Protein AF-A0A935KYR3-F1 (afdb_monomer_lite)

Radius of gyration: 14.53 Å; chains: 1; bounding box: 39×39×32 Å

Sequence (107 aa):
MGNDLQENWKLIETFLRNARSDLPMQASPSLEFSALLTEFDKYLSHNELGLALESIAAAGQLVETGGRFWHSLHQAAKKMELHEQAQEFEFRFVQAATLGLERAQKQ

Structure (mmCIF, N/CA/C/O backbone):
data_AF-A0A935KYR3-F1
#
_entry.id   AF-A0A935KYR3-F1
#
loop_
_atom_site.group_PDB
_atom_site.id
_atom_site.type_symbol
_atom_site.label_atom_id
_atom_site.label_alt_id
_atom_site.label_comp_id
_atom_site.label_asym_id
_atom_site.label_entity_id
_atom_site.label_seq_id
_atom_site.pdbx_PDB_ins_code
_atom_site.Cartn_x
_atom_site.Cartn_y
_atom_site.Cartn_z
_atom_site.occupancy
_atom_site.B_iso_or_equiv
_atom_site.auth_seq_id
_atom_site.auth_comp_id
_atom_site.auth_asym_id
_atom_site.auth_atom_id
_atom_site.pdbx_PDB_model_num
ATOM 1 N N . MET A 1 1 ? -20.116 15.795 -15.371 1.00 48.38 1 MET A N 1
ATOM 2 C CA . MET A 1 1 ? -18.68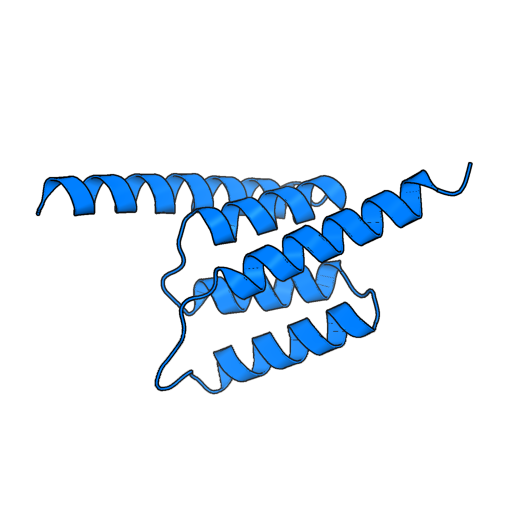9 15.574 -15.048 1.00 48.38 1 MET A CA 1
ATOM 3 C C . MET A 1 1 ? -18.560 15.247 -13.562 1.00 48.38 1 MET A C 1
ATOM 5 O O . MET A 1 1 ? -18.232 16.124 -12.781 1.00 48.38 1 MET A O 1
ATOM 9 N N . GLY A 1 2 ? -18.913 14.023 -13.156 1.00 55.56 2 GLY A N 1
ATOM 10 C CA . GLY A 1 2 ? -18.878 13.600 -11.743 1.00 55.56 2 GLY A CA 1
ATOM 11 C C . GLY A 1 2 ? -18.497 12.130 -11.518 1.00 55.56 2 GLY A C 1
ATOM 12 O O . GLY A 1 2 ? -18.355 11.725 -10.371 1.00 55.56 2 GLY A O 1
ATOM 13 N N . ASN A 1 3 ? -18.307 11.349 -12.591 1.00 63.34 3 ASN A N 1
ATOM 14 C CA . ASN A 1 3 ? -17.944 9.931 -12.513 1.00 63.34 3 ASN A CA 1
ATOM 15 C C . ASN A 1 3 ? -16.433 9.731 -12.342 1.00 63.34 3 ASN A C 1
ATOM 17 O O . ASN A 1 3 ? -16.022 8.916 -11.525 1.00 63.34 3 ASN A O 1
ATOM 21 N N . ASP A 1 4 ? -15.616 10.528 -13.034 1.00 79.81 4 ASP A N 1
ATOM 22 C CA . ASP A 1 4 ? -14.170 10.294 -13.150 1.00 79.81 4 ASP A CA 1
ATOM 23 C C . ASP A 1 4 ? -13.432 10.322 -11.800 1.00 79.81 4 ASP A C 1
ATOM 25 O O . ASP A 1 4 ? -12.521 9.529 -11.573 1.00 79.81 4 ASP A O 1
ATOM 29 N N . LEU A 1 5 ? -13.844 11.187 -10.864 1.00 80.31 5 LEU A N 1
ATOM 30 C CA . LEU A 1 5 ? -13.226 11.259 -9.534 1.00 80.31 5 LEU A CA 1
ATOM 31 C C . LEU A 1 5 ? -13.594 10.048 -8.666 1.00 80.31 5 LEU A C 1
ATOM 33 O O . LEU A 1 5 ? -12.730 9.474 -8.008 1.00 80.31 5 LEU A O 1
ATOM 37 N N . GLN A 1 6 ? -14.863 9.633 -8.692 1.00 84.56 6 GLN A N 1
ATOM 38 C CA . GLN A 1 6 ? -15.325 8.458 -7.948 1.00 84.56 6 GLN A CA 1
ATOM 39 C C . GLN A 1 6 ? -14.732 7.166 -8.514 1.00 84.56 6 GLN A C 1
ATOM 41 O O . GLN A 1 6 ? -14.381 6.259 -7.761 1.00 84.56 6 GLN A O 1
ATOM 46 N N . GLU A 1 7 ? -14.598 7.080 -9.836 1.00 88.00 7 GLU A N 1
ATOM 47 C CA . GLU A 1 7 ? -13.918 5.977 -10.511 1.00 88.00 7 GLU A CA 1
ATOM 48 C C . GLU A 1 7 ? -12.430 5.943 -10.144 1.00 88.00 7 GLU A C 1
ATOM 50 O O . GLU A 1 7 ? -11.904 4.871 -9.842 1.00 88.00 7 GLU A O 1
ATOM 55 N N . ASN A 1 8 ? -11.769 7.105 -10.065 1.00 91.19 8 ASN A N 1
ATOM 56 C CA . ASN A 1 8 ? -10.376 7.183 -9.631 1.00 91.19 8 ASN A CA 1
ATOM 57 C C . ASN A 1 8 ? -10.202 6.735 -8.169 1.00 91.19 8 ASN A C 1
ATOM 59 O O . A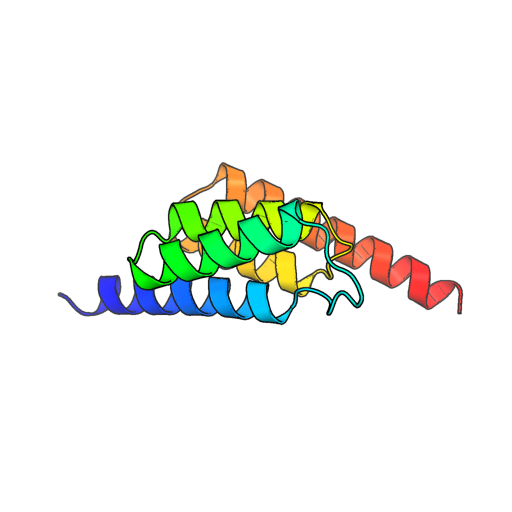SN A 1 8 ? -9.288 5.971 -7.867 1.00 91.19 8 ASN A O 1
ATOM 63 N N . TRP A 1 9 ? -11.102 7.135 -7.265 1.00 92.12 9 TRP A N 1
ATOM 64 C CA . TRP A 1 9 ? -11.068 6.707 -5.860 1.00 92.12 9 TRP A CA 1
ATOM 65 C C . TRP A 1 9 ? -11.252 5.200 -5.698 1.00 92.12 9 TRP A C 1
ATOM 67 O O . TRP A 1 9 ? -10.468 4.564 -4.996 1.00 92.12 9 TRP A O 1
ATOM 77 N N . LYS A 1 10 ? -12.222 4.605 -6.400 1.00 94.94 10 LYS A N 1
ATOM 78 C CA . LYS A 1 10 ? -12.417 3.145 -6.399 1.00 94.94 10 LYS A CA 1
ATOM 79 C C . LYS A 1 10 ? -11.196 2.405 -6.929 1.00 94.94 10 LYS A C 1
ATOM 81 O O . LYS A 1 10 ? -10.858 1.326 -6.441 1.00 94.94 10 LYS A O 1
ATOM 86 N N . LEU A 1 11 ? -10.531 2.970 -7.933 1.00 96.50 11 LEU A N 1
ATOM 87 C CA . LEU A 1 11 ? -9.324 2.381 -8.492 1.00 96.50 11 LEU A CA 1
ATOM 88 C C . LEU A 1 11 ? -8.156 2.439 -7.494 1.00 96.50 11 LEU A C 1
ATOM 90 O O . LEU A 1 11 ? -7.463 1.438 -7.324 1.00 96.50 11 LEU A O 1
ATOM 94 N N . ILE A 1 12 ? -7.980 3.560 -6.787 1.00 98.00 12 ILE A N 1
ATOM 95 C CA . ILE A 1 12 ? -6.999 3.679 -5.696 1.00 98.00 12 ILE A CA 1
ATOM 96 C C . ILE A 1 12 ? -7.295 2.653 -4.597 1.00 98.00 12 ILE A C 1
ATOM 98 O O . ILE A 1 12 ? -6.402 1.903 -4.209 1.00 98.00 12 ILE A O 1
ATOM 102 N N . GLU A 1 13 ? -8.548 2.558 -4.143 1.00 97.94 13 GLU A N 1
ATOM 103 C CA . GLU A 1 13 ? -8.966 1.573 -3.139 1.00 97.94 13 GLU A CA 1
ATOM 104 C C . GLU A 1 13 ? -8.659 0.138 -3.594 1.00 97.94 13 GLU A C 1
ATOM 106 O O . GLU A 1 13 ? -8.138 -0.668 -2.825 1.00 97.94 13 GLU A O 1
ATOM 111 N N . THR A 1 14 ? -8.914 -0.171 -4.867 1.00 98.31 14 THR A N 1
ATOM 112 C CA . THR A 1 14 ? -8.608 -1.481 -5.456 1.00 98.31 14 THR A CA 1
ATOM 113 C C . THR A 1 14 ? -7.114 -1.790 -5.381 1.00 98.31 14 THR A C 1
ATOM 115 O O . THR A 1 14 ? -6.736 -2.881 -4.957 1.00 98.31 14 THR A O 1
ATOM 118 N N . PHE A 1 15 ? -6.246 -0.837 -5.734 1.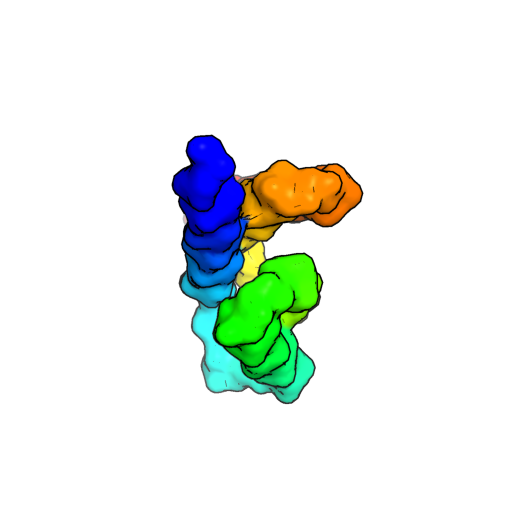00 98.62 15 PHE A N 1
ATOM 119 C CA . PHE A 1 15 ? -4.798 -1.026 -5.619 1.00 98.62 15 PHE A CA 1
ATOM 120 C C . PHE A 1 15 ? -4.347 -1.242 -4.170 1.00 98.62 15 PHE A C 1
ATOM 122 O O . PHE A 1 15 ? -3.542 -2.134 -3.907 1.00 98.62 15 PHE A O 1
ATOM 129 N N . LEU A 1 16 ? -4.903 -0.488 -3.220 1.00 98.62 16 LEU A N 1
ATOM 130 C CA . LEU A 1 16 ? -4.608 -0.652 -1.795 1.00 98.62 16 LEU A CA 1
ATOM 131 C C . LEU A 1 16 ? -5.038 -2.032 -1.270 1.00 98.62 16 LEU A C 1
ATOM 133 O O . LEU A 1 16 ? -4.283 -2.689 -0.551 1.00 98.62 16 LEU A O 1
ATOM 137 N N . ARG A 1 17 ? -6.217 -2.521 -1.673 1.00 98.38 17 ARG A N 1
ATOM 138 C CA . ARG A 1 17 ? -6.692 -3.872 -1.322 1.00 98.38 17 ARG A CA 1
ATOM 139 C C . ARG A 1 17 ? -5.830 -4.968 -1.944 1.00 98.38 17 ARG A C 1
ATOM 141 O O . ARG A 1 17 ? -5.522 -5.943 -1.265 1.00 98.38 17 ARG A O 1
ATOM 148 N N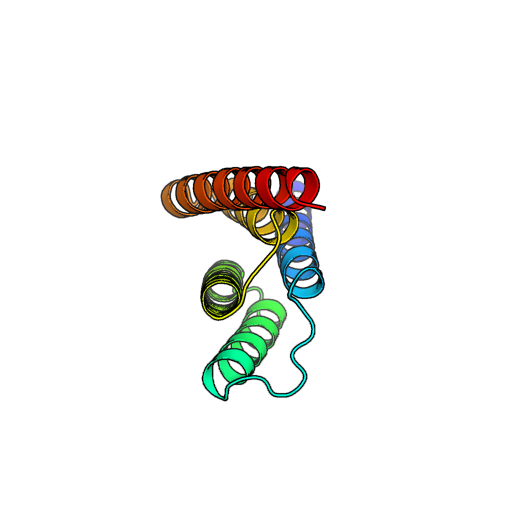 . ASN A 1 18 ? -5.389 -4.792 -3.188 1.00 98.44 18 ASN A N 1
ATOM 149 C CA . ASN A 1 18 ? -4.476 -5.736 -3.835 1.00 98.44 18 ASN A CA 1
ATOM 150 C C . ASN A 1 18 ? -3.145 -5.825 -3.082 1.00 98.44 18 ASN A C 1
ATOM 152 O O . ASN A 1 18 ? -2.697 -6.927 -2.773 1.00 98.44 18 ASN A O 1
ATOM 156 N N . ALA A 1 19 ? -2.565 -4.682 -2.698 1.00 98.19 19 ALA A N 1
ATOM 157 C CA . ALA A 1 19 ? -1.364 -4.664 -1.868 1.00 98.19 19 ALA A CA 1
ATOM 158 C C . ALA A 1 19 ? -1.588 -5.425 -0.552 1.00 98.19 19 ALA A C 1
ATOM 160 O O . ALA A 1 19 ? -0.790 -6.280 -0.179 1.00 98.19 19 ALA A O 1
ATOM 161 N N . ARG A 1 20 ? -2.720 -5.202 0.126 1.00 97.75 20 ARG A N 1
ATOM 162 C CA . ARG A 1 20 ? -3.063 -5.938 1.350 1.00 97.75 20 ARG A CA 1
ATOM 163 C C . ARG A 1 20 ? -3.108 -7.454 1.144 1.00 97.75 20 ARG A C 1
ATOM 165 O O . ARG A 1 20 ? -2.630 -8.183 2.012 1.00 97.75 20 ARG A O 1
ATOM 172 N N . SER A 1 21 ? -3.666 -7.919 0.028 1.00 97.38 21 SER A N 1
ATOM 173 C CA . SER A 1 21 ? -3.748 -9.344 -0.318 1.00 97.38 21 SER A CA 1
ATOM 174 C C . SER A 1 21 ? -2.408 -9.962 -0.729 1.00 97.38 21 SER A C 1
ATOM 176 O O . SER A 1 21 ? -2.234 -11.166 -0.563 1.00 97.38 21 SER A O 1
ATOM 178 N N . ASP A 1 22 ? -1.465 -9.165 -1.235 1.00 96.81 22 ASP A N 1
ATOM 179 C CA . ASP A 1 22 ? -0.110 -9.613 -1.582 1.00 96.81 22 ASP A CA 1
ATOM 180 C C . ASP A 1 22 ? 0.843 -9.679 -0.369 1.00 96.81 22 ASP A C 1
ATOM 182 O O . ASP A 1 22 ? 1.972 -10.163 -0.503 1.00 96.81 22 ASP A O 1
ATOM 186 N N . LEU A 1 23 ? 0.423 -9.218 0.818 1.00 95.81 23 LEU A N 1
ATOM 187 C CA . LEU A 1 23 ? 1.217 -9.390 2.035 1.00 95.81 23 LEU A CA 1
ATOM 188 C C . LEU A 1 23 ? 1.312 -10.876 2.426 1.00 95.81 23 LEU A C 1
ATOM 190 O O . LEU A 1 23 ? 0.302 -11.584 2.433 1.00 95.81 23 LEU A O 1
ATOM 194 N N . PRO A 1 24 ? 2.505 -11.358 2.817 1.00 92.94 24 PRO A N 1
ATOM 195 C CA . PRO A 1 24 ? 2.682 -12.742 3.234 1.00 92.94 24 PRO A CA 1
ATOM 196 C C . PRO A 1 24 ? 1.890 -13.047 4.509 1.00 92.94 24 PRO A C 1
ATOM 198 O O . PRO A 1 24 ? 1.922 -12.281 5.477 1.00 92.94 24 PRO A O 1
ATOM 201 N N . MET A 1 25 ? 1.239 -14.213 4.547 1.00 90.25 25 MET A N 1
ATOM 202 C CA . MET A 1 25 ? 0.584 -14.703 5.759 1.00 90.25 25 MET A CA 1
ATOM 203 C C . MET A 1 25 ? 1.630 -14.936 6.856 1.00 90.25 25 MET A C 1
ATOM 205 O O . MET A 1 25 ? 2.537 -15.752 6.698 1.00 90.25 25 MET A O 1
ATOM 209 N N . GLN A 1 26 ? 1.503 -14.220 7.971 1.00 88.19 26 GLN A N 1
ATOM 210 C CA . GLN A 1 26 ? 2.398 -14.345 9.119 1.00 88.19 26 GLN A CA 1
ATOM 211 C C . GLN A 1 26 ? 1.810 -15.340 10.124 1.00 88.19 26 GLN A C 1
ATOM 213 O O . GLN A 1 26 ? 0.699 -15.136 10.607 1.00 88.19 26 GLN A O 1
ATOM 218 N N . ALA A 1 27 ? 2.552 -16.396 10.475 1.00 86.75 27 ALA A N 1
ATOM 219 C CA . ALA A 1 27 ? 2.118 -17.355 11.500 1.00 86.75 27 ALA A CA 1
ATOM 220 C C . ALA A 1 27 ? 2.081 -16.734 12.911 1.00 86.75 27 ALA A C 1
ATOM 222 O O . ALA A 1 27 ? 1.271 -17.130 13.744 1.00 86.75 27 ALA A O 1
ATOM 223 N N . SER A 1 28 ? 2.951 -15.754 13.166 1.00 92.00 28 SER A N 1
ATOM 224 C CA . SER A 1 28 ? 3.025 -14.996 14.417 1.00 92.00 28 SER A CA 1
ATOM 225 C C . SER A 1 28 ? 3.401 -13.544 14.097 1.00 92.00 28 SER A C 1
ATOM 227 O O . SER A 1 28 ? 4.581 -13.196 14.172 1.00 92.00 28 SER A O 1
ATOM 229 N N . PRO A 1 29 ? 2.443 -12.705 13.658 1.00 91.56 29 PRO A N 1
ATOM 230 C CA . PRO A 1 29 ? 2.728 -11.317 13.312 1.00 91.56 29 PRO A CA 1
ATOM 231 C C . PRO A 1 29 ? 3.198 -10.531 14.540 1.00 91.56 29 PRO A C 1
ATOM 233 O O . PRO A 1 29 ? 2.736 -10.769 15.657 1.00 91.56 29 PRO A O 1
ATOM 236 N N . SER A 1 30 ? 4.088 -9.558 14.335 1.00 95.88 30 SER A N 1
ATOM 237 C CA . SER A 1 30 ? 4.422 -8.606 15.394 1.00 95.88 30 SER A CA 1
ATOM 238 C C . SER A 1 30 ? 3.195 -7.762 15.768 1.00 95.88 30 SER A C 1
ATOM 240 O O . SER A 1 30 ? 2.256 -7.595 14.977 1.00 95.88 30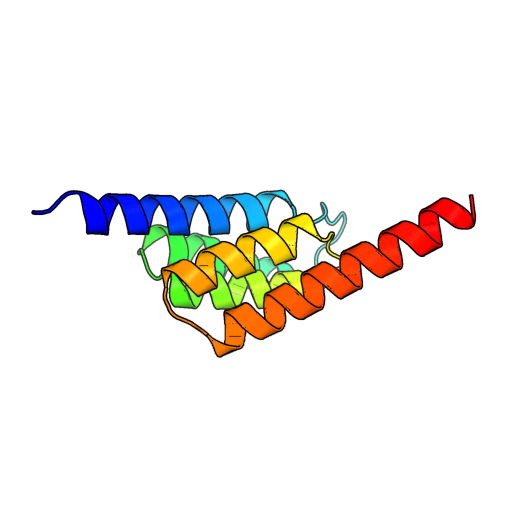 SER A O 1
ATOM 242 N N . LEU A 1 31 ? 3.202 -7.214 16.988 1.00 96.69 31 LEU A N 1
ATOM 243 C CA . LEU A 1 31 ? 2.153 -6.294 17.438 1.00 96.69 31 LEU A CA 1
ATOM 244 C C . LEU A 1 31 ? 2.073 -5.065 16.522 1.00 96.69 31 LEU A C 1
ATOM 246 O O . LEU A 1 31 ? 0.982 -4.650 16.150 1.00 96.69 31 LEU A O 1
ATOM 250 N N . GLU A 1 32 ? 3.230 -4.542 16.115 1.00 97.56 32 GLU A N 1
ATOM 251 C CA . GLU A 1 32 ? 3.350 -3.403 15.202 1.00 97.56 32 GLU A CA 1
ATOM 252 C C . GLU A 1 32 ? 2.743 -3.701 13.826 1.00 97.56 32 GLU A C 1
ATOM 254 O O . GLU A 1 32 ? 1.904 -2.942 13.349 1.00 97.56 32 GLU A O 1
ATOM 259 N N . PHE A 1 33 ? 3.072 -4.850 13.222 1.00 97.06 33 PHE A N 1
ATOM 260 C CA . PHE A 1 33 ? 2.485 -5.261 11.946 1.00 97.06 33 PHE A CA 1
ATOM 261 C C . PHE A 1 33 ? 0.961 -5.378 12.052 1.00 97.06 33 PHE A C 1
ATOM 263 O O . PHE A 1 33 ? 0.234 -4.874 11.202 1.00 97.06 33 PHE A O 1
ATOM 270 N N . SER A 1 34 ? 0.457 -5.985 13.127 1.00 97.06 34 SER A N 1
ATOM 271 C CA . SER A 1 34 ? -0.988 -6.136 13.349 1.00 97.06 34 SER A CA 1
ATOM 272 C C . SER A 1 34 ? -1.700 -4.789 13.549 1.00 97.06 34 SER A C 1
ATOM 274 O O . SER A 1 34 ? -2.815 -4.600 13.055 1.00 97.06 34 SER A O 1
ATOM 276 N N . ALA A 1 35 ? -1.056 -3.844 14.240 1.00 98.12 35 ALA A N 1
ATOM 277 C CA . ALA A 1 35 ? -1.576 -2.496 14.448 1.00 98.12 35 ALA A CA 1
ATOM 278 C C . ALA A 1 35 ? -1.676 -1.724 13.124 1.00 98.12 35 ALA A C 1
ATOM 280 O O . ALA A 1 35 ? -2.748 -1.215 12.809 1.00 98.12 35 ALA A O 1
ATOM 281 N N . LEU A 1 36 ? -0.622 -1.741 12.302 1.00 98.44 36 LEU A N 1
ATOM 282 C CA . LEU A 1 36 ? -0.605 -1.080 10.991 1.00 98.44 36 LEU A CA 1
ATOM 283 C C . LEU A 1 36 ? -1.691 -1.614 10.047 1.00 98.44 36 LEU A C 1
ATOM 285 O O . LEU A 1 36 ? -2.300 -0.855 9.300 1.00 98.44 36 LEU A O 1
ATOM 289 N N . LEU A 1 37 ? -1.982 -2.917 10.099 1.00 98.06 37 LEU A N 1
ATOM 290 C CA . LEU A 1 37 ? -3.070 -3.505 9.313 1.00 98.06 37 LEU A CA 1
ATOM 291 C C . LEU A 1 37 ? -4.454 -3.084 9.816 1.00 98.06 37 LEU A C 1
ATOM 293 O O . LEU A 1 37 ? -5.354 -2.851 9.013 1.00 98.06 37 LEU A O 1
ATOM 297 N N . THR A 1 38 ? -4.611 -2.945 11.132 1.00 98.25 38 THR A N 1
ATOM 298 C CA . THR A 1 38 ? -5.849 -2.432 11.734 1.00 98.25 38 THR A CA 1
ATOM 299 C C . THR A 1 38 ? -6.073 -0.965 11.357 1.00 98.25 38 THR A C 1
ATOM 301 O O . THR A 1 38 ? -7.189 -0.570 11.021 1.00 98.25 38 THR A O 1
ATOM 304 N N . GLU A 1 39 ? -5.014 -0.154 11.381 1.00 98.56 39 GLU A N 1
ATOM 305 C CA . GLU A 1 39 ? -5.044 1.241 10.939 1.00 98.56 39 GLU A CA 1
ATOM 306 C C . GLU A 1 39 ? -5.368 1.356 9.452 1.00 98.56 39 GLU A C 1
ATOM 308 O O . GLU A 1 39 ? -6.246 2.130 9.084 1.00 98.56 39 GLU A O 1
ATOM 313 N N . PHE A 1 40 ? -4.738 0.530 8.614 1.00 98.62 40 PHE A N 1
ATOM 314 C CA . PHE A 1 40 ? -5.052 0.440 7.193 1.00 98.62 40 PHE A CA 1
ATOM 315 C C . PHE A 1 40 ? -6.548 0.203 6.950 1.00 98.62 40 PHE A C 1
ATOM 317 O O . PHE A 1 40 ? -7.176 0.974 6.224 1.00 98.62 40 PHE A O 1
ATOM 324 N N . ASP A 1 41 ? -7.130 -0.824 7.579 1.00 98.25 41 ASP A N 1
ATOM 325 C CA . ASP A 1 41 ? -8.545 -1.164 7.394 1.00 98.25 41 ASP A CA 1
ATOM 326 C C . ASP A 1 41 ? -9.463 -0.024 7.877 1.00 98.25 41 ASP A C 1
ATOM 328 O O . ASP A 1 41 ? -10.461 0.301 7.223 1.00 98.25 41 ASP A O 1
ATOM 332 N N . LYS A 1 42 ? -9.093 0.641 8.981 1.00 98.44 42 LYS A N 1
ATOM 333 C CA . LYS A 1 42 ? -9.799 1.818 9.501 1.00 98.44 42 LYS A CA 1
ATOM 334 C C . LYS A 1 42 ? -9.756 2.984 8.510 1.00 98.44 42 LYS A C 1
ATOM 336 O O . LYS A 1 42 ? -10.814 3.501 8.154 1.00 98.44 42 LYS A O 1
ATOM 341 N N . TYR A 1 43 ? -8.574 3.375 8.039 1.00 98.44 43 TYR A N 1
ATOM 342 C CA . TYR A 1 43 ? -8.405 4.483 7.095 1.00 98.44 43 TYR A CA 1
ATOM 343 C C . TYR A 1 43 ? -9.124 4.216 5.773 1.00 98.44 43 TYR A C 1
ATOM 345 O O . TYR A 1 43 ? -9.809 5.095 5.246 1.00 98.44 43 TYR A O 1
ATOM 353 N N . LEU A 1 44 ? -9.061 2.979 5.278 1.00 96.69 44 LEU A N 1
ATOM 354 C CA . LEU A 1 44 ? -9.771 2.579 4.069 1.00 96.69 44 LEU A CA 1
ATOM 355 C C . LEU A 1 44 ? -11.292 2.715 4.235 1.00 96.69 44 LEU A C 1
ATOM 357 O O . LEU A 1 44 ? -11.961 3.210 3.333 1.00 96.69 44 LEU A O 1
ATOM 361 N N . SER A 1 45 ? -11.839 2.348 5.400 1.00 96.75 45 SER A N 1
ATOM 362 C CA . SER A 1 45 ? -13.276 2.485 5.692 1.00 96.75 45 SER A CA 1
ATOM 363 C C . SER A 1 45 ? -13.763 3.938 5.785 1.00 96.75 45 SER A C 1
ATOM 365 O O . SER A 1 45 ? -14.955 4.200 5.632 1.00 96.75 45 SER A O 1
ATOM 367 N N . HIS A 1 46 ? -12.847 4.882 6.012 1.00 96.50 46 HIS A N 1
ATOM 368 C CA . HIS A 1 46 ? -13.124 6.315 6.113 1.00 96.50 46 HIS A CA 1
ATOM 369 C C . HIS A 1 46 ? -12.751 7.102 4.844 1.00 96.50 46 HIS A C 1
ATOM 371 O O . HIS A 1 46 ? -12.844 8.328 4.843 1.00 96.50 46 HIS A O 1
ATOM 377 N N . ASN A 1 47 ? -12.349 6.428 3.757 1.00 95.12 47 ASN A N 1
ATOM 378 C CA . ASN A 1 47 ? -11.803 7.046 2.539 1.00 95.12 47 ASN A CA 1
ATOM 379 C C . ASN A 1 47 ? -10.537 7.896 2.777 1.00 95.12 47 ASN A C 1
ATOM 381 O O . ASN A 1 47 ? -10.212 8.780 1.983 1.00 95.12 47 ASN A O 1
ATOM 385 N N . GLU A 1 48 ? -9.780 7.615 3.836 1.00 97.44 48 GLU A N 1
ATOM 386 C CA . GLU A 1 48 ? -8.503 8.269 4.140 1.00 97.44 48 GLU A CA 1
ATOM 387 C C . GLU A 1 48 ? -7.367 7.571 3.365 1.00 97.44 48 GLU A C 1
ATOM 389 O O . GLU A 1 48 ? -6.461 6.967 3.934 1.00 97.44 48 GLU A O 1
ATOM 394 N N . LEU A 1 49 ? -7.439 7.614 2.027 1.00 97.38 49 LEU A N 1
ATOM 395 C CA . LEU A 1 49 ? -6.619 6.789 1.122 1.00 97.38 49 LEU A CA 1
ATOM 396 C C . LEU A 1 49 ? -5.103 7.023 1.255 1.00 97.38 49 LEU A C 1
ATOM 398 O O . LEU A 1 49 ? -4.328 6.082 1.097 1.00 97.38 49 LEU A O 1
ATOM 402 N N . GLY A 1 50 ? -4.680 8.252 1.571 1.00 97.62 50 GLY A N 1
ATOM 403 C CA . GLY A 1 50 ? -3.271 8.574 1.820 1.00 97.62 50 GLY A CA 1
ATOM 404 C C . GLY A 1 50 ? -2.738 7.929 3.102 1.00 97.62 50 GLY A C 1
ATOM 405 O O . GLY A 1 50 ? -1.685 7.303 3.081 1.00 97.62 50 GLY A O 1
ATOM 406 N N . LEU A 1 51 ? -3.510 7.985 4.191 1.00 98.44 51 LEU A N 1
ATOM 407 C CA . LEU A 1 51 ? -3.145 7.331 5.453 1.00 98.44 51 LEU A CA 1
ATOM 408 C C . LEU A 1 51 ? -3.173 5.805 5.312 1.00 98.44 51 LEU A C 1
ATOM 410 O O . LEU A 1 51 ? -2.282 5.116 5.800 1.00 98.44 51 LEU A O 1
ATOM 414 N N . ALA A 1 52 ? -4.148 5.270 4.569 1.00 98.62 52 ALA A N 1
ATOM 415 C CA . ALA A 1 52 ? -4.178 3.852 4.233 1.00 98.62 52 ALA A CA 1
ATOM 416 C C . ALA A 1 52 ? -2.915 3.431 3.454 1.00 98.62 52 ALA A C 1
ATOM 418 O O . ALA A 1 52 ? -2.308 2.414 3.787 1.00 98.62 52 ALA A O 1
ATOM 419 N N . LEU A 1 53 ? -2.481 4.217 2.459 1.00 98.69 53 LEU A N 1
ATOM 420 C CA . LEU A 1 53 ? -1.237 3.975 1.717 1.00 98.69 53 LEU A CA 1
ATOM 421 C C . LEU A 1 53 ? -0.013 3.931 2.646 1.00 98.69 53 LEU A C 1
ATOM 423 O O . LEU A 1 53 ? 0.808 3.023 2.525 1.00 98.69 53 LEU A O 1
ATOM 427 N N . GLU A 1 54 ? 0.106 4.885 3.568 1.00 98.56 54 GLU A N 1
ATOM 428 C CA . GLU A 1 54 ? 1.222 4.955 4.516 1.00 98.56 54 GLU A CA 1
ATOM 429 C C . GLU A 1 54 ? 1.250 3.744 5.457 1.00 98.56 54 GLU A C 1
ATOM 431 O O . GLU A 1 54 ? 2.281 3.073 5.560 1.00 98.56 54 GLU A O 1
ATOM 436 N N . SER A 1 55 ? 0.115 3.401 6.077 1.00 98.62 55 SER A N 1
ATOM 437 C CA . SER A 1 55 ? 0.022 2.256 6.990 1.00 98.62 55 SER A CA 1
ATOM 438 C C . SER A 1 55 ? 0.358 0.935 6.298 1.00 98.62 55 SER A C 1
ATOM 440 O O . SER A 1 55 ? 1.120 0.129 6.839 1.00 98.62 55 SER A O 1
ATOM 442 N N . ILE A 1 56 ? -0.164 0.697 5.086 1.00 98.50 56 ILE A N 1
ATOM 443 C CA . ILE A 1 56 ? 0.125 -0.553 4.374 1.00 98.50 56 ILE A CA 1
ATOM 444 C C . ILE A 1 56 ? 1.578 -0.609 3.897 1.00 98.50 56 ILE A C 1
ATOM 446 O O . ILE A 1 56 ? 2.198 -1.667 3.993 1.00 98.50 56 ILE A O 1
ATOM 450 N N . ALA A 1 57 ? 2.151 0.514 3.447 1.00 98.44 57 ALA A N 1
ATOM 451 C CA . ALA A 1 57 ? 3.556 0.590 3.062 1.00 98.44 57 ALA A CA 1
ATOM 452 C C . ALA A 1 57 ? 4.475 0.270 4.246 1.00 98.44 57 ALA A C 1
ATOM 454 O O . ALA A 1 57 ? 5.386 -0.544 4.095 1.00 98.44 57 ALA A O 1
ATOM 455 N N . ALA A 1 58 ? 4.201 0.842 5.423 1.00 98.25 58 ALA A N 1
ATOM 456 C CA . ALA A 1 58 ? 4.931 0.548 6.652 1.00 98.25 58 ALA A CA 1
ATOM 457 C C . ALA A 1 58 ? 4.828 -0.940 7.027 1.00 98.25 58 ALA A C 1
ATOM 459 O O . ALA A 1 58 ? 5.847 -1.577 7.286 1.00 98.25 58 ALA A O 1
ATOM 460 N N . ALA A 1 59 ? 3.634 -1.541 6.947 1.00 97.88 59 ALA A N 1
ATOM 461 C CA . ALA A 1 59 ? 3.465 -2.974 7.195 1.00 97.88 59 ALA A CA 1
ATOM 462 C C . ALA A 1 59 ? 4.310 -3.827 6.229 1.00 97.88 59 ALA A C 1
ATOM 464 O O . ALA A 1 59 ? 4.938 -4.803 6.642 1.00 97.88 59 ALA A O 1
ATOM 465 N N . GLY A 1 60 ? 4.378 -3.433 4.955 1.00 96.69 60 GLY A N 1
ATOM 466 C CA . GLY A 1 60 ? 5.204 -4.090 3.942 1.00 96.69 60 GLY A CA 1
ATOM 467 C C . GLY A 1 60 ? 6.714 -3.930 4.129 1.00 96.69 60 GLY A C 1
ATOM 468 O O . GLY A 1 60 ? 7.464 -4.706 3.543 1.00 96.69 60 GLY A O 1
ATOM 469 N N . GLN A 1 61 ? 7.172 -2.965 4.934 1.00 95.81 61 GLN A N 1
ATOM 470 C CA . GLN A 1 61 ? 8.584 -2.831 5.316 1.00 95.81 61 GLN A CA 1
ATOM 471 C C . GLN A 1 61 ? 8.979 -3.777 6.457 1.00 95.81 61 GLN A C 1
ATOM 473 O O . GLN A 1 61 ? 10.150 -4.133 6.570 1.00 95.81 61 GLN A O 1
ATOM 478 N N . LEU A 1 62 ? 8.020 -4.201 7.287 1.00 95.69 62 LEU A N 1
ATOM 479 C CA . LEU A 1 62 ? 8.264 -5.095 8.426 1.00 95.69 62 LEU A CA 1
ATOM 480 C C . LEU A 1 62 ? 8.382 -6.570 8.030 1.00 95.69 62 LEU A C 1
ATOM 482 O O . LEU A 1 62 ? 8.794 -7.399 8.841 1.00 95.69 62 LEU A O 1
ATOM 486 N N . VAL A 1 63 ? 7.986 -6.916 6.807 1.00 93.62 63 VAL A N 1
ATOM 487 C CA . VAL A 1 63 ? 7.977 -8.290 6.309 1.00 93.62 63 VAL A CA 1
ATOM 488 C C . VAL A 1 63 ? 8.591 -8.356 4.922 1.00 93.62 63 VAL A C 1
ATOM 490 O O . VAL A 1 63 ? 8.636 -7.378 4.181 1.00 93.62 63 VAL A O 1
ATOM 493 N N . GLU A 1 64 ? 9.045 -9.541 4.542 1.00 90.56 64 GLU A N 1
ATOM 494 C CA . GLU A 1 64 ? 9.549 -9.755 3.198 1.00 90.56 64 GLU A CA 1
ATOM 495 C C . GLU A 1 64 ? 8.394 -9.835 2.189 1.00 90.56 64 GLU A C 1
ATOM 497 O O . GLU A 1 64 ? 7.670 -10.828 2.114 1.00 90.56 64 GLU A O 1
ATOM 502 N N . THR A 1 65 ? 8.210 -8.767 1.418 1.00 91.44 65 THR A N 1
ATOM 503 C CA . THR A 1 65 ? 7.135 -8.633 0.430 1.00 91.44 65 THR A CA 1
ATOM 504 C C . THR A 1 65 ? 7.617 -8.893 -0.996 1.00 91.44 65 THR A C 1
ATOM 506 O O . THR A 1 65 ? 8.761 -8.621 -1.361 1.00 91.44 65 THR A O 1
ATOM 509 N N . GLY A 1 66 ? 6.725 -9.426 -1.835 1.00 91.69 66 GLY A N 1
ATOM 510 C CA . GLY A 1 66 ? 6.995 -9.633 -3.259 1.00 91.69 66 GLY A CA 1
ATOM 511 C C . GLY A 1 66 ? 6.797 -8.364 -4.094 1.00 91.69 66 GLY A C 1
ATOM 512 O O . GLY A 1 66 ? 6.131 -7.423 -3.674 1.00 91.69 66 GLY A O 1
ATOM 513 N N . GLY A 1 67 ? 7.297 -8.354 -5.333 1.00 94.44 67 GLY A N 1
ATOM 514 C CA . GLY A 1 67 ? 7.185 -7.184 -6.217 1.00 94.44 67 GLY A CA 1
ATOM 515 C C . GLY A 1 67 ? 5.746 -6.714 -6.486 1.00 94.44 67 GLY A C 1
ATOM 516 O O . GLY A 1 67 ? 5.511 -5.516 -6.607 1.00 94.44 67 GLY A O 1
ATOM 517 N N . ARG A 1 68 ? 4.759 -7.623 -6.520 1.00 96.12 68 ARG A N 1
ATOM 518 C CA . ARG A 1 68 ? 3.346 -7.254 -6.752 1.00 96.12 68 ARG A CA 1
ATOM 519 C C . ARG A 1 68 ? 2.775 -6.325 -5.676 1.00 96.12 68 ARG A C 1
ATOM 521 O O . ARG A 1 68 ? 2.006 -5.422 -6.007 1.00 96.12 68 ARG A O 1
ATOM 528 N N . PHE A 1 69 ? 3.225 -6.493 -4.432 1.00 97.88 69 PHE A N 1
ATOM 529 C CA . PHE A 1 69 ? 2.883 -5.611 -3.322 1.00 97.88 69 PHE A CA 1
ATOM 530 C C . PHE A 1 69 ? 3.304 -4.166 -3.628 1.00 97.88 69 PHE A C 1
ATOM 532 O O . PHE A 1 69 ? 2.464 -3.269 -3.705 1.00 97.88 69 PHE A O 1
ATOM 539 N N . TRP A 1 70 ? 4.595 -3.955 -3.903 1.00 97.88 70 TRP A N 1
ATOM 540 C CA . TRP A 1 70 ? 5.151 -2.632 -4.200 1.00 97.88 70 TRP A CA 1
ATOM 541 C C . TRP A 1 70 ? 4.592 -2.030 -5.488 1.00 97.88 70 TRP A C 1
ATOM 543 O O . TRP A 1 70 ? 4.320 -0.833 -5.537 1.00 97.88 70 TRP A O 1
ATOM 553 N N . HIS A 1 71 ? 4.337 -2.857 -6.504 1.00 98.19 71 HIS A N 1
ATOM 554 C CA . HIS A 1 71 ? 3.710 -2.399 -7.740 1.00 98.19 71 HIS A CA 1
ATOM 555 C C . HIS A 1 71 ? 2.304 -1.837 -7.492 1.00 98.19 71 HIS A C 1
ATOM 557 O O . HIS A 1 71 ? 1.954 -0.785 -8.022 1.00 98.19 71 HIS A O 1
ATOM 563 N N . SER A 1 72 ? 1.507 -2.499 -6.650 1.00 98.62 72 SER A N 1
ATOM 564 C CA . SER A 1 72 ? 0.167 -2.024 -6.296 1.00 98.62 72 SER A CA 1
ATOM 565 C C . SER A 1 72 ? 0.220 -0.677 -5.562 1.00 98.62 72 SER A C 1
ATOM 567 O O . SER A 1 72 ? -0.534 0.236 -5.903 1.00 98.62 72 SER A O 1
ATOM 569 N N . LEU A 1 73 ? 1.164 -0.499 -4.629 1.00 98.50 73 LEU A N 1
ATOM 570 C CA . LEU A 1 73 ? 1.367 0.786 -3.946 1.00 98.50 73 LEU A CA 1
ATOM 571 C C . LEU A 1 73 ? 1.841 1.891 -4.894 1.00 98.50 73 LEU A C 1
ATOM 573 O O . LEU A 1 73 ? 1.353 3.018 -4.811 1.00 98.50 73 LEU A O 1
ATOM 577 N N . HIS A 1 74 ? 2.728 1.571 -5.837 1.00 98.50 74 HIS A N 1
ATOM 578 C CA . HIS A 1 74 ? 3.163 2.500 -6.879 1.00 98.50 74 HIS A CA 1
ATOM 579 C C . HIS A 1 74 ? 1.973 3.006 -7.714 1.00 98.50 74 HIS A C 1
ATOM 581 O O . HIS A 1 74 ? 1.835 4.215 -7.919 1.00 98.50 74 HIS A O 1
ATOM 587 N N . GLN A 1 75 ? 1.071 2.116 -8.149 1.00 98.50 75 GLN A N 1
ATOM 588 C CA . GLN A 1 75 ? -0.120 2.524 -8.904 1.00 98.50 75 GLN A CA 1
ATOM 589 C C . GLN A 1 75 ? -1.051 3.421 -8.077 1.00 98.50 75 GLN A C 1
ATOM 591 O O . GLN A 1 75 ? -1.524 4.440 -8.587 1.00 98.50 75 GLN A O 1
ATOM 596 N N . ALA A 1 76 ? -1.276 3.087 -6.802 1.00 98.25 76 ALA A N 1
ATOM 597 C CA . ALA A 1 76 ? -2.074 3.909 -5.894 1.00 98.25 76 ALA A CA 1
ATOM 598 C C . ALA A 1 76 ? -1.464 5.311 -5.717 1.00 98.25 76 ALA A C 1
ATOM 600 O O . ALA A 1 76 ? -2.150 6.313 -5.927 1.00 98.25 76 ALA A O 1
ATOM 601 N N . ALA A 1 77 ? -0.165 5.391 -5.416 1.00 98.31 77 ALA A N 1
ATOM 602 C CA . ALA A 1 77 ? 0.556 6.650 -5.238 1.00 98.31 77 ALA A CA 1
ATOM 603 C C . ALA A 1 77 ? 0.515 7.526 -6.500 1.00 98.31 77 ALA A C 1
ATOM 605 O O . ALA A 1 77 ? 0.233 8.719 -6.409 1.00 98.31 77 ALA A O 1
ATOM 606 N N . LYS A 1 78 ? 0.687 6.940 -7.695 1.00 97.88 78 LYS A N 1
ATOM 607 C CA . LYS A 1 78 ? 0.564 7.674 -8.967 1.00 97.88 78 LYS A CA 1
ATOM 608 C C . LYS A 1 78 ? -0.818 8.274 -9.182 1.00 97.88 78 LYS A C 1
ATOM 610 O O . LYS A 1 78 ? -0.917 9.389 -9.682 1.00 97.88 78 LYS A O 1
ATOM 615 N N . LYS A 1 79 ? -1.881 7.544 -8.838 1.00 96.62 79 LYS A N 1
ATOM 616 C CA . LYS A 1 79 ? -3.265 8.028 -8.978 1.00 96.62 79 LYS A CA 1
ATOM 617 C C . LYS A 1 79 ? -3.624 9.131 -7.985 1.00 96.62 79 LYS A C 1
ATOM 619 O O . LYS A 1 79 ? -4.540 9.899 -8.268 1.00 96.62 79 LYS A O 1
ATOM 624 N N . MET A 1 80 ? -2.902 9.203 -6.870 1.00 95.88 80 MET A N 1
ATOM 625 C CA . MET A 1 80 ? -2.991 10.266 -5.866 1.00 95.88 80 MET A CA 1
ATOM 626 C C . MET A 1 80 ? -1.966 11.392 -6.081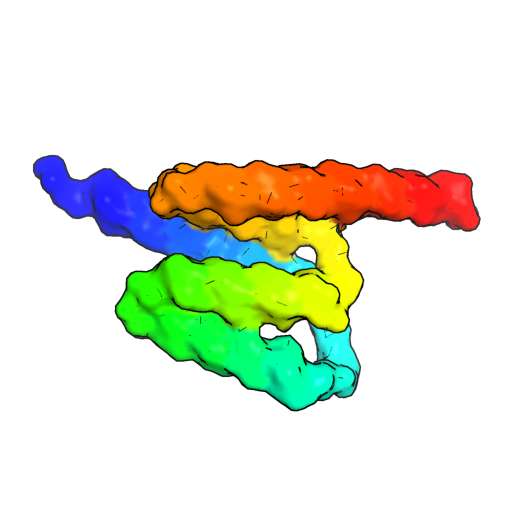 1.00 95.88 80 MET A C 1
ATOM 628 O O . MET A 1 80 ? -1.882 12.284 -5.247 1.00 95.88 80 MET A O 1
ATOM 632 N N . GLU A 1 81 ? -1.180 11.346 -7.164 1.00 96.94 81 GLU A N 1
ATOM 633 C CA . GLU A 1 81 ? -0.136 12.337 -7.487 1.00 96.94 81 GLU A CA 1
ATOM 634 C C . GLU A 1 81 ? 0.965 12.465 -6.411 1.00 96.94 81 GLU A C 1
ATOM 636 O O . GLU A 1 81 ? 1.669 13.466 -6.309 1.00 96.94 81 GLU A O 1
ATOM 641 N N . LEU A 1 82 ? 1.172 11.399 -5.636 1.00 97.75 82 LEU A N 1
ATOM 642 C CA . LEU A 1 82 ? 2.203 11.292 -4.605 1.00 97.75 82 LEU A CA 1
ATOM 643 C C . LEU A 1 82 ? 3.530 10.853 -5.238 1.00 97.75 82 LEU A C 1
ATOM 645 O O . LEU A 1 82 ? 3.913 9.683 -5.183 1.00 97.75 82 LEU A O 1
ATOM 649 N N . HIS A 1 83 ? 4.195 11.781 -5.928 1.00 96.75 83 HIS A N 1
ATOM 650 C CA . HIS A 1 83 ? 5.350 11.481 -6.782 1.00 96.75 83 HIS A CA 1
ATOM 651 C C . HIS A 1 83 ? 6.535 10.846 -6.041 1.00 96.75 83 HIS A C 1
ATOM 653 O O . HIS A 1 83 ? 7.144 9.916 -6.569 1.00 96.75 83 HIS A O 1
ATOM 659 N N . GLU A 1 84 ? 6.839 11.307 -4.828 1.00 97.56 84 GLU A N 1
ATOM 660 C CA . GLU A 1 84 ? 7.952 10.778 -4.029 1.00 97.56 84 GLU A CA 1
ATOM 661 C C . GLU A 1 84 ? 7.688 9.327 -3.611 1.00 97.56 84 GLU A C 1
ATOM 663 O O . GLU A 1 84 ? 8.504 8.442 -3.869 1.00 97.56 84 GLU A O 1
ATOM 668 N N . GLN A 1 85 ? 6.501 9.049 -3.063 1.00 98.06 85 GLN A N 1
ATOM 669 C CA . GLN A 1 85 ? 6.089 7.692 -2.704 1.00 98.06 85 GLN A CA 1
ATOM 670 C C . GLN A 1 85 ? 6.026 6.779 -3.935 1.00 98.06 85 GLN A C 1
ATOM 672 O O . GLN A 1 85 ? 6.461 5.632 -3.878 1.00 98.06 85 GLN A O 1
ATOM 677 N N . ALA A 1 86 ? 5.525 7.280 -5.069 1.00 98.25 86 ALA A N 1
ATOM 678 C CA . ALA A 1 86 ? 5.485 6.523 -6.316 1.00 98.25 86 ALA A CA 1
ATOM 679 C C . ALA A 1 86 ? 6.889 6.097 -6.776 1.00 98.25 86 ALA A C 1
ATOM 681 O O . ALA A 1 86 ? 7.075 4.945 -7.172 1.00 98.25 86 ALA A O 1
ATOM 682 N N . GLN A 1 87 ? 7.873 6.997 -6.692 1.00 98.12 87 GLN A N 1
ATOM 683 C CA . GLN A 1 87 ? 9.261 6.698 -7.040 1.00 98.12 87 GLN A CA 1
ATOM 684 C C . GLN A 1 87 ? 9.880 5.665 -6.090 1.00 98.12 87 GLN A C 1
ATOM 686 O O . GLN A 1 87 ? 10.518 4.715 -6.548 1.00 98.12 87 GLN A O 1
ATOM 691 N N . GLU A 1 88 ? 9.659 5.817 -4.785 1.00 97.69 88 GLU A N 1
ATOM 692 C CA . GLU A 1 88 ? 10.141 4.873 -3.772 1.00 97.69 88 GLU A CA 1
ATOM 693 C C . GLU A 1 88 ? 9.553 3.467 -3.979 1.00 97.69 88 GLU A C 1
ATOM 695 O O . GLU A 1 88 ? 10.268 2.462 -3.939 1.00 97.69 88 GLU A O 1
ATOM 700 N N . PHE A 1 89 ? 8.252 3.364 -4.252 1.00 98.19 89 PHE A N 1
ATOM 701 C CA . PHE A 1 89 ? 7.605 2.072 -4.479 1.00 98.19 89 PHE A CA 1
ATOM 702 C C . PHE A 1 89 ? 8.046 1.408 -5.782 1.00 98.19 89 PHE A C 1
ATOM 704 O O . PHE A 1 89 ? 8.205 0.187 -5.813 1.00 98.19 89 PHE A O 1
ATOM 711 N N . GLU A 1 90 ? 8.305 2.180 -6.838 1.00 97.69 90 GLU A N 1
ATOM 712 C CA . GLU A 1 90 ? 8.881 1.640 -8.070 1.00 97.69 90 GLU A CA 1
ATOM 713 C C . GLU A 1 90 ? 10.295 1.090 -7.834 1.00 97.69 90 GLU A C 1
ATOM 715 O O . GLU A 1 90 ? 10.616 -0.013 -8.283 1.00 97.69 90 GLU A O 1
ATOM 720 N N . PHE A 1 91 ? 11.124 1.795 -7.058 1.00 96.75 91 PHE A N 1
ATOM 721 C CA . PHE A 1 91 ? 12.446 1.297 -6.677 1.00 96.75 91 PHE A CA 1
ATOM 722 C C . PHE A 1 91 ? 12.352 -0.044 -5.933 1.00 96.75 91 PHE A C 1
ATOM 724 O O . PHE A 1 91 ? 13.040 -1.007 -6.286 1.00 96.75 91 PHE A O 1
ATOM 731 N N . ARG A 1 92 ? 11.448 -0.150 -4.953 1.00 95.69 92 ARG A N 1
ATOM 732 C CA . ARG A 1 92 ? 11.215 -1.397 -4.202 1.00 95.69 92 ARG A CA 1
ATOM 733 C C . ARG A 1 92 ? 10.661 -2.520 -5.068 1.00 95.69 92 ARG A C 1
ATOM 735 O O . ARG A 1 92 ? 11.045 -3.673 -4.884 1.00 95.69 92 ARG A O 1
ATOM 742 N N . PHE A 1 93 ? 9.796 -2.205 -6.030 1.00 95.81 93 PHE A N 1
ATOM 743 C CA . PHE A 1 93 ? 9.308 -3.176 -7.006 1.00 95.81 93 PHE A CA 1
ATOM 744 C C . PHE A 1 93 ? 10.464 -3.783 -7.812 1.00 95.81 93 PHE A C 1
ATOM 746 O O . PHE A 1 93 ? 10.592 -5.010 -7.869 1.00 95.81 93 PHE A O 1
ATOM 753 N N . VAL A 1 94 ? 11.341 -2.941 -8.367 1.00 94.19 94 VAL A N 1
ATOM 754 C CA . VAL A 1 94 ? 12.520 -3.379 -9.132 1.00 94.19 94 VAL A CA 1
ATOM 755 C C . VAL A 1 94 ? 13.483 -4.184 -8.256 1.00 94.19 94 VAL A C 1
ATOM 757 O O . VAL A 1 94 ? 13.970 -5.238 -8.675 1.00 94.19 94 VAL A O 1
ATOM 760 N N . GLN A 1 95 ? 13.724 -3.738 -7.023 1.00 92.25 95 GLN A N 1
ATOM 761 C CA . GLN A 1 95 ? 14.570 -4.452 -6.069 1.00 92.25 95 GLN A CA 1
ATOM 762 C C . GLN A 1 95 ? 14.011 -5.848 -5.753 1.00 92.25 95 GLN A C 1
ATOM 764 O O . GLN A 1 95 ? 14.736 -6.840 -5.850 1.00 92.25 95 GLN A O 1
ATOM 769 N N . ALA A 1 96 ? 12.717 -5.949 -5.438 1.00 89.31 96 ALA A N 1
ATOM 770 C CA . ALA A 1 96 ? 12.058 -7.218 -5.134 1.00 89.31 96 ALA A CA 1
ATOM 771 C C . ALA A 1 96 ? 12.046 -8.173 -6.341 1.00 89.31 96 ALA A C 1
ATOM 773 O O . ALA A 1 96 ? 12.233 -9.380 -6.178 1.00 89.31 96 ALA A O 1
ATOM 774 N N . ALA A 1 97 ? 11.869 -7.649 -7.559 1.00 84.75 97 ALA A N 1
ATOM 775 C CA . ALA A 1 97 ? 11.954 -8.436 -8.788 1.00 84.75 97 ALA A CA 1
ATOM 776 C C . ALA A 1 97 ? 13.370 -8.990 -9.022 1.00 84.75 97 ALA A C 1
ATOM 778 O O . ALA A 1 97 ? 13.529 -10.162 -9.361 1.00 84.75 97 ALA A O 1
ATOM 779 N N . THR A 1 98 ? 14.395 -8.170 -8.780 1.00 85.44 98 THR A N 1
ATOM 780 C CA . THR A 1 98 ? 15.803 -8.558 -8.949 1.00 85.44 98 THR A CA 1
ATOM 781 C C . THR A 1 98 ? 16.192 -9.666 -7.967 1.00 85.44 98 THR A C 1
ATOM 783 O O . THR A 1 98 ? 16.702 -10.706 -8.380 1.00 85.44 98 THR A O 1
ATOM 786 N N . LEU A 1 99 ? 15.851 -9.507 -6.684 1.00 77.69 99 LEU A N 1
ATOM 787 C CA . LEU A 1 99 ? 16.095 -10.523 -5.651 1.00 77.69 99 LEU A CA 1
ATOM 788 C C . LEU A 1 99 ? 15.335 -11.835 -5.921 1.00 77.69 99 LEU A C 1
ATOM 790 O O . LEU A 1 99 ? 15.838 -12.922 -5.633 1.00 77.69 99 LEU A O 1
ATOM 794 N N . GLY A 1 100 ? 14.129 -11.753 -6.491 1.00 74.94 100 GLY A N 1
ATOM 795 C CA . GLY A 1 100 ? 13.358 -12.928 -6.902 1.00 74.94 100 GLY A CA 1
ATOM 796 C C . GLY A 1 100 ? 14.053 -13.751 -7.992 1.00 74.94 100 GLY A C 1
ATOM 797 O O . GLY A 1 100 ? 14.076 -14.980 -7.911 1.00 74.94 100 GLY A O 1
ATOM 798 N N . LEU A 1 101 ? 14.666 -13.087 -8.976 1.00 69.06 101 LEU A N 1
ATOM 799 C CA . LEU A 1 101 ? 15.410 -13.743 -10.057 1.00 69.06 101 LEU A CA 1
ATOM 800 C C . LEU A 1 101 ? 16.679 -14.439 -9.545 1.00 69.06 101 LEU A C 1
ATOM 802 O O . LEU A 1 101 ? 16.941 -15.582 -9.918 1.00 69.06 101 LEU A O 1
ATOM 806 N N . GLU A 1 102 ? 17.430 -13.800 -8.646 1.00 70.12 102 GLU A N 1
ATOM 807 C CA . GLU A 1 102 ? 18.647 -14.385 -8.062 1.00 70.12 102 GLU A CA 1
ATOM 808 C C . GLU A 1 102 ? 18.367 -15.662 -7.258 1.00 70.12 102 GLU A C 1
ATOM 810 O O . GLU A 1 102 ? 19.184 -16.584 -7.231 1.00 70.12 102 GLU A O 1
ATOM 815 N N . ARG A 1 103 ? 17.205 -15.741 -6.602 1.00 69.50 103 ARG A N 1
ATOM 816 C CA . ARG A 1 103 ? 16.790 -16.931 -5.845 1.00 69.50 103 ARG A CA 1
ATOM 817 C C . ARG A 1 103 ? 16.385 -18.084 -6.748 1.00 69.50 103 ARG A C 1
ATOM 819 O O . ARG A 1 103 ? 16.722 -19.221 -6.439 1.00 69.50 103 ARG A O 1
ATOM 826 N N . ALA A 1 104 ? 15.717 -17.794 -7.864 1.00 65.06 104 ALA A N 1
ATOM 827 C CA . ALA A 1 104 ? 15.325 -18.804 -8.845 1.00 65.06 104 ALA A CA 1
ATOM 828 C C . ALA A 1 104 ? 16.529 -19.439 -9.566 1.00 65.06 104 ALA A C 1
ATOM 830 O O . ALA A 1 104 ? 16.433 -20.566 -10.030 1.00 65.06 104 ALA A O 1
ATOM 831 N N . GLN A 1 105 ? 17.665 -18.739 -9.644 1.00 61.50 105 GLN A N 1
ATOM 832 C CA . GLN A 1 105 ? 18.899 -19.245 -10.262 1.00 61.50 105 GLN A CA 1
ATOM 833 C C . GLN A 1 105 ? 19.765 -20.109 -9.329 1.00 61.50 105 GLN A C 1
ATOM 835 O O . GLN A 1 105 ? 20.712 -20.741 -9.791 1.00 61.50 105 GLN A O 1
ATOM 840 N N . LYS A 1 106 ? 19.481 -20.114 -8.019 1.00 59.28 106 LYS A N 1
ATOM 841 C CA . LYS A 1 106 ? 20.221 -20.885 -7.001 1.00 59.28 106 LYS A CA 1
ATOM 842 C C . LYS A 1 106 ? 19.498 -22.166 -6.558 1.00 59.28 106 LYS A C 1
ATOM 844 O O . LYS A 1 106 ? 19.940 -22.795 -5.597 1.00 59.28 106 LYS A O 1
ATOM 849 N N . GLN A 1 107 ? 18.396 -22.515 -7.219 1.00 50.97 107 GLN A N 1
ATOM 850 C CA . GLN A 1 107 ? 17.615 -23.740 -7.016 1.00 50.97 107 GLN A CA 1
ATOM 851 C C . GLN A 1 107 ? 17.846 -24.701 -8.178 1.00 50.97 107 GLN A C 1
ATOM 853 O O . GLN A 1 107 ? 17.846 -25.922 -7.913 1.00 50.97 107 GLN A O 1
#

pLDDT: mean 92.09, std 11.16, range [48.38, 98.69]

Secondary structure (DSSP, 8-state):
--HHHHHHHHHHHHHHHHHHHHSPPPSS--HHHHHHHHHHHHHHHTT-HHHHHHHHHHHHHSS---HHHHHHHHHHHHHTT-HHHHHHHHHHHHHHHHHHHHHHTT-

Foldseek 3Di:
DPVPVVVLLVLLLVLLVQLVVQDDDDPDDDPLLVVLVVQLVVCSVVSVSVSNLVSSVVSCVVDPTALSNLVSSLVSCVSVVVVVSNVVSVVVSVVRVVVVVVVVVVD